Protein AF-A0A9E3FYR3-F1 (afdb_monomer)

Mean predicted aligned error: 5.53 Å

Secondary structure (DSSP, 8-state):
-----PPPPHHHHTTHHHHHHHHHHHHHHHGGG-TTTHHHHTT--GGG-

Radius of gyration: 16.99 Å; Cα contacts (8 Å, |Δi|>4): 17; chains: 1; bounding box: 40×20×47 Å

Foldseek 3Di:
DPPPPDDDDPCVVCVHPVSVVVVVVVVVVPQCVDPVRVVVCVPPDPVVD

Nearest PDB structures (foldseek):
  4xdi-assembly2_B  TM=7.243E-01  e=6.074E-02  Chlamydomonas reinhardtii
  2gkn-assembly1_A  TM=8.305E-01  e=1.216E+00  Mycobacterium tuberculosis
  4l2m-assembly1_A  TM=8.729E-01  e=1.667E+00  Picosynechococcus sp. PCC 7002

Sequence (49 aa):
MTESRTVPTLAEWAGGLEGLRALTKRFYEKVPHDPHLAPVFAQMDPRHA

Solvent-accessible surface area (backbone atoms only — not comparable to full-atom values): 3168 Å² total; per-residue (Å²): 134,83,79,82,75,76,79,75,51,72,49,60,75,50,56,33,71,65,33,50,52,53,52,52,52,54,46,61,70,45,41,72,75,34,88,81,49,20,75,80,52,70,82,60,60,76,88,78,103

Structure (mmCIF, N/CA/C/O backbone):
data_AF-A0A9E3FYR3-F1
#
_entry.id   AF-A0A9E3FYR3-F1
#
loop_
_atom_site.group_PDB
_atom_site.id
_atom_site.type_symbol
_atom_site.label_atom_id
_atom_site.label_alt_id
_atom_site.label_comp_id
_atom_site.label_asym_id
_atom_site.label_entity_id
_atom_site.label_seq_id
_atom_site.pdbx_PDB_ins_code
_atom_site.Cartn_x
_atom_site.Cartn_y
_atom_site.Cartn_z
_atom_site.occupancy
_atom_site.B_iso_or_equiv
_atom_site.auth_seq_id
_atom_site.auth_comp_id
_atom_site.auth_asym_id
_atom_site.auth_atom_id
_atom_site.pdbx_PDB_model_num
ATOM 1 N N . MET A 1 1 ? -28.959 12.079 29.067 1.00 42.31 1 MET A N 1
ATOM 2 C CA . MET A 1 1 ? -27.518 11.780 28.964 1.00 42.31 1 MET A CA 1
ATOM 3 C C . MET A 1 1 ? -27.240 11.462 27.508 1.00 42.31 1 MET A C 1
ATOM 5 O O . MET A 1 1 ? -27.623 10.395 27.055 1.00 42.31 1 MET A O 1
ATOM 9 N N . THR A 1 2 ? -26.728 12.414 26.737 1.00 50.38 2 THR A N 1
ATOM 10 C CA . THR A 1 2 ? -26.386 12.175 25.330 1.00 50.38 2 THR A CA 1
ATOM 11 C C . THR A 1 2 ? -25.062 11.422 25.326 1.00 50.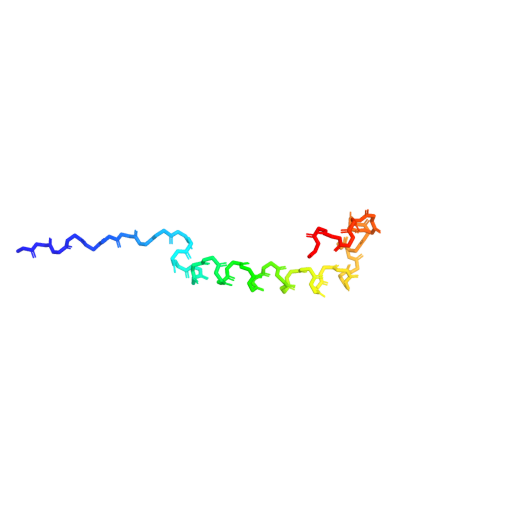38 2 THR A C 1
ATOM 13 O O . THR A 1 2 ? -24.050 11.979 25.742 1.00 50.38 2 THR A O 1
ATOM 16 N N . GLU A 1 3 ? -25.072 10.143 24.954 1.00 62.62 3 GLU A N 1
ATOM 17 C CA . GLU A 1 3 ? -23.839 9.374 24.784 1.00 62.62 3 GLU A CA 1
ATOM 18 C C . GLU A 1 3 ? -22.958 10.079 23.750 1.00 62.62 3 GLU A C 1
ATOM 20 O O . GLU A 1 3 ? -23.358 10.291 22.603 1.00 62.62 3 GLU A O 1
ATOM 25 N N . SER A 1 4 ? -21.753 10.470 24.162 1.00 67.31 4 SER A N 1
ATOM 26 C CA . SER A 1 4 ? -20.722 10.967 23.261 1.00 67.31 4 SER A CA 1
ATOM 27 C C . SER A 1 4 ? -20.228 9.794 22.422 1.00 67.31 4 SER A C 1
ATOM 29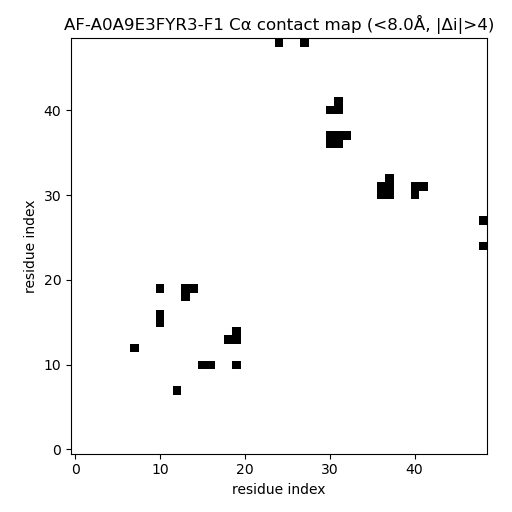 O O . SER A 1 4 ? -19.271 9.111 22.786 1.00 67.31 4 SER A O 1
ATOM 31 N N . ARG A 1 5 ? -20.914 9.511 21.316 1.00 72.31 5 ARG A N 1
ATOM 32 C CA . ARG A 1 5 ? -20.462 8.506 20.361 1.00 72.31 5 ARG A CA 1
ATOM 33 C C . ARG A 1 5 ? -19.191 9.038 19.703 1.00 72.31 5 ARG A C 1
ATOM 35 O O . ARG A 1 5 ? -19.246 9.959 18.891 1.00 72.31 5 ARG A O 1
ATOM 42 N N . THR A 1 6 ? -18.043 8.510 20.115 1.00 87.00 6 THR A N 1
ATOM 43 C CA . THR A 1 6 ? -16.751 8.867 19.534 1.00 87.00 6 THR A CA 1
ATOM 44 C C . THR A 1 6 ? -16.760 8.478 18.061 1.00 87.00 6 THR A C 1
ATOM 46 O O . 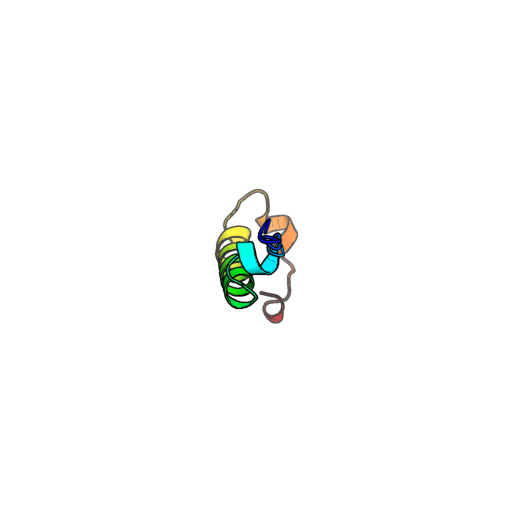THR A 1 6 ? -17.111 7.355 17.697 1.00 87.00 6 THR A O 1
ATOM 49 N N . VAL A 1 7 ? -16.436 9.436 17.192 1.00 92.62 7 VAL A N 1
ATOM 50 C CA . VAL A 1 7 ? -16.254 9.149 15.769 1.00 92.62 7 VAL A CA 1
ATOM 51 C C . VAL A 1 7 ? -14.989 8.298 15.644 1.00 92.62 7 VAL A C 1
ATOM 53 O O . VAL A 1 7 ? -13.941 8.746 16.115 1.00 92.62 7 VAL A O 1
ATOM 56 N N . PRO A 1 8 ? -15.056 7.096 15.042 1.00 94.44 8 PRO A N 1
ATOM 57 C CA . PRO A 1 8 ? -13.868 6.276 14.867 1.00 94.44 8 PRO A CA 1
ATOM 58 C C . PRO A 1 8 ? -12.869 6.962 13.937 1.00 94.44 8 PRO A C 1
ATOM 60 O O . PRO A 1 8 ? -13.239 7.669 12.994 1.00 94.44 8 PRO A O 1
ATOM 63 N N . THR A 1 9 ? -11.593 6.722 14.186 1.00 94.75 9 THR A N 1
ATOM 64 C CA . THR A 1 9 ? -10.505 7.107 13.292 1.00 94.75 9 THR A CA 1
ATOM 65 C C . THR A 1 9 ? -10.620 6.374 11.956 1.00 94.75 9 THR A C 1
ATOM 67 O O . THR A 1 9 ? -11.235 5.311 11.850 1.00 94.75 9 THR A O 1
ATOM 70 N N . LEU A 1 10 ? -9.976 6.905 10.914 1.00 95.31 10 LEU A N 1
ATOM 71 C CA . LEU A 1 10 ? -9.927 6.235 9.611 1.00 95.31 10 LEU A CA 1
ATOM 72 C C . LEU A 1 10 ? -9.351 4.816 9.715 1.00 95.31 10 LEU A C 1
ATOM 74 O O . LEU A 1 10 ? -9.839 3.908 9.050 1.00 95.31 10 LEU A O 1
ATOM 78 N N . ALA A 1 11 ? -8.336 4.625 10.562 1.00 96.19 11 ALA A N 1
ATOM 79 C CA . ALA A 1 11 ? -7.744 3.315 10.785 1.00 96.19 11 ALA A CA 1
ATOM 80 C C . ALA A 1 11 ? -8.771 2.342 11.375 1.00 96.19 11 ALA A C 1
ATOM 82 O O . ALA A 1 11 ? -8.896 1.233 10.877 1.00 96.19 11 A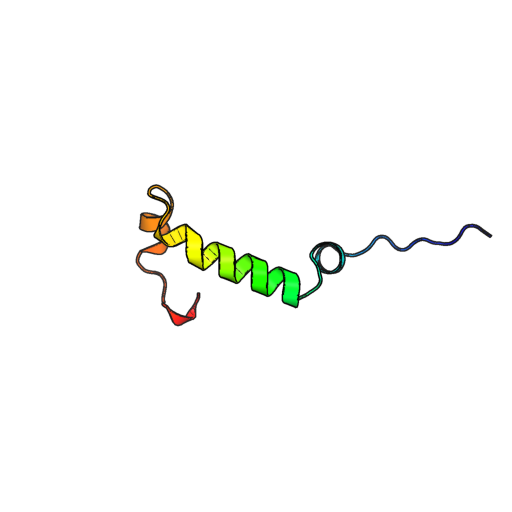LA A O 1
ATOM 83 N N . GLU A 1 12 ? -9.547 2.754 12.379 1.00 96.38 12 GLU A N 1
ATOM 84 C CA . GLU A 1 12 ? -10.594 1.911 12.972 1.00 96.38 12 GLU A CA 1
ATOM 85 C C . GLU A 1 12 ? -11.693 1.569 11.961 1.00 96.38 12 GLU A C 1
ATOM 87 O O . GLU A 1 12 ? -12.080 0.407 11.854 1.00 96.38 12 GLU A O 1
ATOM 92 N N . TRP A 1 13 ? -12.123 2.538 11.148 1.00 96.06 13 TRP A N 1
ATOM 93 C CA . TRP A 1 13 ? -13.045 2.281 10.036 1.00 96.06 13 TRP A CA 1
ATOM 94 C C . TRP A 1 13 ? -12.485 1.293 9.011 1.00 96.06 13 TRP A C 1
ATOM 96 O O . TRP A 1 13 ? -13.228 0.476 8.472 1.00 96.06 13 TRP A O 1
ATOM 106 N N . ALA A 1 14 ? -11.180 1.345 8.753 1.00 96.62 14 ALA A N 1
ATOM 107 C CA . ALA A 1 14 ? -10.498 0.471 7.807 1.00 96.62 14 ALA A CA 1
ATOM 108 C C . ALA A 1 14 ? -10.190 -0.936 8.362 1.00 96.62 14 ALA A C 1
ATOM 110 O O . ALA A 1 14 ? -9.610 -1.746 7.641 1.00 96.62 14 ALA A O 1
ATOM 111 N N . GLY A 1 15 ? -10.560 -1.251 9.611 1.00 96.75 15 GLY A N 1
ATOM 112 C CA . GLY A 1 15 ? -10.240 -2.535 10.255 1.00 96.75 15 GLY A CA 1
ATOM 113 C C . GLY A 1 15 ? -8.881 -2.560 10.968 1.00 96.75 15 GLY A C 1
ATOM 114 O O . GLY A 1 15 ? -8.266 -3.614 11.124 1.00 96.75 15 GLY A O 1
ATOM 115 N N . GLY A 1 16 ? -8.394 -1.397 11.391 1.00 97.25 16 GLY A N 1
ATOM 116 C CA . GLY A 1 16 ? -7.117 -1.218 12.071 1.00 97.25 16 GLY A CA 1
ATOM 117 C C . GLY A 1 16 ? -5.907 -1.421 11.158 1.00 97.25 16 GLY A C 1
ATOM 118 O O . GLY A 1 16 ? -5.994 -1.385 9.929 1.00 97.25 16 GLY A O 1
ATOM 119 N N . LEU A 1 17 ? -4.745 -1.644 11.778 1.00 96.75 17 LEU A N 1
ATOM 120 C CA . LEU A 1 17 ? -3.486 -1.865 11.061 1.00 96.75 17 LEU A CA 1
ATOM 121 C C . LEU A 1 17 ? -3.551 -3.089 10.138 1.00 96.75 17 LEU A C 1
ATOM 123 O O . 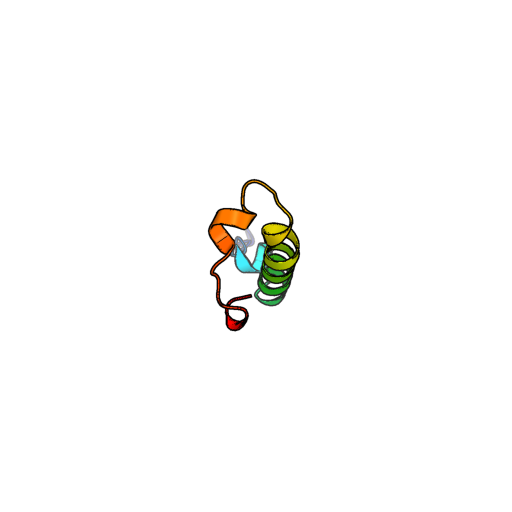LEU A 1 17 ? -3.034 -3.039 9.027 1.00 96.75 17 LEU A O 1
ATOM 127 N N . GLU A 1 18 ? -4.208 -4.165 10.569 1.00 9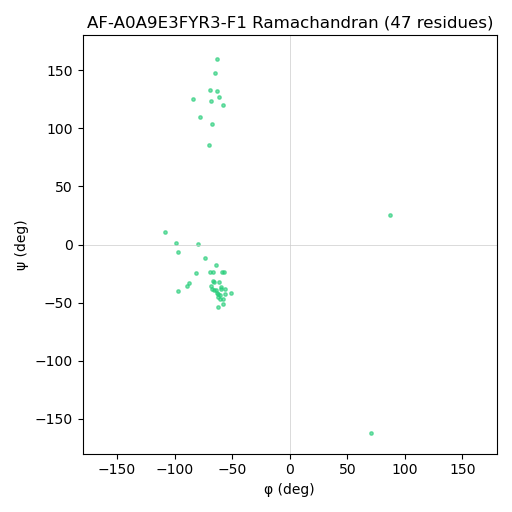7.88 18 GLU A N 1
ATOM 128 C CA . GLU A 1 18 ? -4.321 -5.394 9.777 1.00 97.88 18 GLU A CA 1
ATOM 129 C C . GLU A 1 18 ? -5.172 -5.196 8.519 1.00 97.88 18 GLU A C 1
ATOM 131 O O . GLU A 1 18 ? -4.802 -5.676 7.445 1.00 97.88 18 GLU A O 1
ATOM 136 N N . GLY A 1 19 ? -6.253 -4.414 8.609 1.00 98.00 19 GLY A N 1
ATOM 137 C CA . GLY A 1 19 ? -7.034 -4.018 7.437 1.00 98.00 19 GLY A CA 1
ATOM 138 C C . GLY A 1 19 ? -6.202 -3.222 6.429 1.00 98.00 19 GLY A C 1
ATOM 139 O O . GLY A 1 19 ? -6.212 -3.521 5.233 1.00 98.00 19 GLY A O 1
ATOM 140 N N . LEU A 1 20 ? -5.392 -2.276 6.913 1.00 97.62 20 LEU A N 1
ATOM 141 C CA . LEU A 1 20 ? -4.473 -1.509 6.069 1.00 97.62 20 LEU A CA 1
ATOM 142 C C . LEU A 1 20 ? -3.366 -2.386 5.461 1.00 97.62 20 LEU A C 1
ATOM 144 O O . LEU A 1 20 ? -3.060 -2.236 4.281 1.00 97.62 20 LEU A O 1
ATOM 148 N N . ARG A 1 21 ? -2.804 -3.350 6.204 1.00 96.12 21 ARG A N 1
ATOM 149 C CA . ARG A 1 21 ? -1.831 -4.319 5.660 1.00 96.12 21 ARG A CA 1
ATOM 150 C C . ARG A 1 21 ? -2.438 -5.154 4.540 1.00 96.12 21 ARG A C 1
ATOM 152 O O . ARG A 1 21 ? -1.817 -5.313 3.490 1.00 96.12 21 ARG A O 1
ATOM 159 N N . ALA A 1 22 ? -3.646 -5.675 4.749 1.00 97.19 22 ALA A N 1
ATOM 160 C CA . ALA A 1 22 ? -4.344 -6.461 3.741 1.00 97.19 22 ALA A CA 1
ATOM 161 C C . ALA A 1 22 ? -4.637 -5.625 2.486 1.00 97.19 22 ALA A C 1
ATOM 163 O O . ALA A 1 22 ? -4.410 -6.100 1.372 1.00 97.19 22 ALA A O 1
ATOM 164 N N . LEU A 1 23 ? -5.076 -4.374 2.660 1.00 97.19 23 LEU A N 1
ATOM 165 C CA . LEU A 1 23 ? -5.294 -3.431 1.565 1.00 97.19 23 LEU A CA 1
ATOM 166 C C . LEU A 1 23 ? -4.013 -3.210 0.750 1.00 97.19 23 LEU A C 1
ATOM 168 O O . LEU A 1 23 ? -4.029 -3.384 -0.469 1.00 97.19 23 LEU A O 1
ATOM 172 N N . THR A 1 24 ? -2.901 -2.889 1.412 1.00 95.31 24 THR A N 1
ATOM 173 C CA . THR A 1 24 ? -1.615 -2.636 0.746 1.00 95.31 24 THR A CA 1
ATOM 174 C C . THR A 1 24 ? -1.087 -3.881 0.034 1.00 95.31 24 THR A C 1
ATOM 176 O O . THR A 1 24 ? -0.638 -3.789 -1.106 1.00 95.31 24 THR A O 1
ATOM 179 N N . LYS A 1 25 ? -1.234 -5.071 0.631 1.00 95.50 25 LYS A N 1
ATOM 180 C CA . LYS A 1 25 ? -0.889 -6.338 -0.032 1.00 95.50 25 LYS A CA 1
ATOM 181 C C . LYS A 1 25 ? -1.667 -6.519 -1.336 1.00 95.50 25 LYS A C 1
ATOM 183 O O . LYS A 1 25 ? -1.084 -6.835 -2.367 1.00 95.50 25 LYS A O 1
ATOM 188 N N . ARG A 1 26 ? -2.985 -6.279 -1.325 1.00 97.50 26 ARG A N 1
ATOM 189 C CA . ARG A 1 26 ? -3.814 -6.369 -2.541 1.00 97.50 26 ARG A CA 1
ATOM 190 C C . ARG A 1 26 ? -3.455 -5.314 -3.585 1.00 97.50 26 ARG A C 1
ATOM 192 O O . ARG A 1 26 ? -3.603 -5.584 -4.773 1.00 97.50 26 ARG A O 1
ATOM 199 N N . PHE A 1 27 ? -3.015 -4.132 -3.163 1.00 95.88 27 PHE A N 1
ATOM 200 C CA . PHE A 1 27 ? -2.525 -3.100 -4.073 1.00 95.88 27 PHE A CA 1
ATOM 201 C C . PHE A 1 27 ? -1.288 -3.591 -4.834 1.00 95.88 27 PHE A C 1
ATOM 203 O O . PHE A 1 27 ? -1.319 -3.636 -6.064 1.00 95.88 27 PHE A O 1
ATOM 210 N N . TYR A 1 28 ? -0.257 -4.059 -4.128 1.00 93.56 28 TYR A N 1
ATOM 211 C CA . TYR A 1 28 ? 0.968 -4.542 -4.773 1.00 93.56 28 TYR A CA 1
ATOM 212 C C . TYR A 1 28 ? 0.793 -5.849 -5.547 1.00 93.56 28 TYR A C 1
ATOM 214 O O . TYR A 1 28 ? 1.515 -6.078 -6.510 1.00 93.56 28 TYR A O 1
ATOM 222 N N . GLU A 1 29 ? -0.209 -6.666 -5.217 1.00 94.31 29 GLU A N 1
ATOM 223 C CA . GLU A 1 29 ? -0.602 -7.801 -6.061 1.00 94.31 29 GLU A CA 1
ATOM 224 C C . GLU A 1 29 ? -1.189 -7.364 -7.411 1.00 94.31 29 GLU A C 1
ATOM 226 O O . GLU A 1 29 ? -1.065 -8.097 -8.383 1.00 94.31 29 GLU A O 1
ATOM 231 N N . LYS A 1 30 ? -1.861 -6.210 -7.493 1.00 96.44 30 LYS A N 1
ATOM 232 C CA . LYS A 1 30 ? -2.602 -5.794 -8.698 1.00 96.44 30 LYS A CA 1
ATOM 233 C C . LYS A 1 30 ? -1.821 -4.843 -9.595 1.00 96.44 30 LYS A C 1
ATOM 235 O O . LYS A 1 30 ? -1.888 -4.965 -10.813 1.00 96.44 30 LYS A O 1
ATOM 240 N N . VAL A 1 31 ? -1.100 -3.896 -9.004 1.00 95.31 31 VAL A N 1
ATOM 241 C CA . VAL A 1 31 ? -0.433 -2.796 -9.719 1.00 95.31 31 VAL A CA 1
ATOM 242 C C . VAL A 1 31 ? 0.537 -3.254 -10.817 1.00 95.31 31 VAL A C 1
ATOM 244 O O . VAL A 1 31 ? 0.470 -2.688 -11.906 1.00 95.31 31 VAL A O 1
ATOM 247 N N . PRO A 1 32 ? 1.382 -4.287 -10.622 1.00 92.38 32 PRO A N 1
ATOM 248 C CA . PRO A 1 32 ? 2.286 -4.758 -11.675 1.00 92.38 32 PRO A CA 1
ATOM 249 C C . PRO A 1 32 ? 1.570 -5.336 -12.904 1.00 92.38 32 PRO A C 1
ATOM 251 O O . PRO A 1 32 ? 2.183 -5.485 -13.957 1.00 92.38 32 PRO A O 1
ATOM 254 N N . HIS A 1 33 ? 0.287 -5.686 -12.770 1.00 94.56 33 HIS A N 1
ATOM 255 C CA . HIS A 1 33 ? -0.536 -6.234 -13.848 1.00 94.56 33 HIS A CA 1
ATOM 256 C C . HIS A 1 33 ? -1.407 -5.179 -14.539 1.00 94.56 33 HIS A C 1
ATOM 258 O O . HIS A 1 33 ? -2.061 -5.492 -15.533 1.00 94.56 33 HIS A O 1
ATOM 264 N N . ASP A 1 34 ? -1.432 -3.945 -14.036 1.00 97.69 34 ASP A N 1
ATOM 265 C CA . ASP A 1 34 ? -2.154 -2.853 -14.676 1.00 97.69 34 ASP A CA 1
ATOM 266 C C . ASP A 1 34 ? -1.282 -2.221 -15.779 1.00 97.69 34 ASP A C 1
ATOM 268 O O . ASP A 1 34 ? -0.159 -1.797 -15.501 1.00 97.69 34 ASP A O 1
ATOM 272 N N . PRO A 1 35 ? -1.761 -2.127 -17.033 1.00 97.44 35 PRO A N 1
ATOM 273 C CA . PRO A 1 35 ? -0.940 -1.679 -18.159 1.00 97.44 35 PRO A CA 1
ATOM 274 C C . PRO A 1 35 ? -0.519 -0.206 -18.068 1.00 97.44 35 PRO A C 1
ATOM 276 O O . PRO A 1 35 ? 0.480 0.179 -18.675 1.00 97.44 35 PRO A O 1
ATOM 279 N N . HIS A 1 36 ? -1.258 0.622 -17.329 1.00 97.06 36 HIS A N 1
ATOM 280 C CA . HIS A 1 36 ? -0.936 2.033 -17.145 1.00 97.06 36 HIS A CA 1
ATOM 281 C C . HIS A 1 36 ? -0.025 2.257 -15.941 1.00 97.06 36 HIS A C 1
ATOM 283 O O . HIS A 1 36 ? 0.839 3.132 -15.983 1.00 97.06 36 HIS A O 1
ATOM 289 N N . LEU A 1 37 ? -0.200 1.474 -14.876 1.00 96.00 37 LEU A N 1
ATOM 290 C CA . LEU A 1 37 ? 0.581 1.633 -13.652 1.00 96.00 37 LEU A CA 1
ATOM 291 C C . LEU A 1 37 ? 1.891 0.845 -13.682 1.00 96.00 37 LEU A C 1
ATOM 293 O O . LEU A 1 37 ? 2.884 1.332 -13.148 1.00 96.00 37 LEU A O 1
ATOM 297 N N . ALA A 1 38 ? 1.951 -0.316 -14.336 1.00 95.56 38 ALA A N 1
ATOM 298 C CA . ALA A 1 38 ? 3.144 -1.164 -14.343 1.00 95.56 38 ALA A CA 1
ATOM 299 C C . ALA A 1 38 ? 4.444 -0.425 -14.733 1.00 95.56 38 ALA A C 1
ATOM 301 O O . ALA A 1 38 ? 5.442 -0.620 -14.036 1.00 95.56 38 ALA A O 1
ATOM 302 N N . PRO A 1 39 ? 4.477 0.476 -15.743 1.00 96.75 39 PRO A N 1
ATOM 303 C CA . PRO A 1 39 ? 5.692 1.224 -16.077 1.00 96.75 39 PRO A CA 1
ATOM 304 C C . 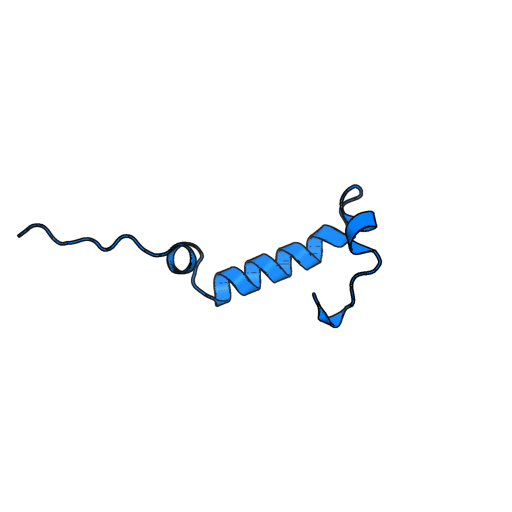PRO A 1 39 ? 6.200 2.121 -14.940 1.00 96.75 39 PRO A C 1
ATOM 306 O O . PRO A 1 39 ? 7.407 2.292 -14.793 1.00 96.75 39 PRO A O 1
ATOM 309 N N . VAL A 1 40 ? 5.299 2.667 -14.116 1.00 94.50 40 VAL A N 1
ATOM 310 C CA . VAL A 1 40 ? 5.650 3.532 -12.976 1.00 94.50 40 VAL A CA 1
ATOM 311 C C . VAL A 1 40 ? 6.354 2.731 -11.880 1.00 94.50 40 VAL A C 1
ATOM 313 O O . VAL A 1 40 ? 7.280 3.227 -11.243 1.00 94.50 40 VAL A O 1
ATOM 316 N N . PHE A 1 41 ? 5.947 1.476 -11.686 1.00 92.69 41 PHE A N 1
ATOM 317 C CA . PHE A 1 41 ? 6.462 0.599 -10.631 1.00 92.69 41 PHE A CA 1
ATOM 318 C C . PHE A 1 41 ? 7.545 -0.373 -11.118 1.00 92.69 41 PHE A C 1
ATOM 320 O O . PHE A 1 41 ? 8.069 -1.149 -10.323 1.00 92.69 41 PHE A O 1
ATOM 327 N N . ALA A 1 42 ? 7.925 -0.318 -12.397 1.00 92.25 42 ALA A N 1
ATOM 328 C CA . ALA A 1 42 ? 8.822 -1.288 -13.029 1.00 92.25 42 ALA A CA 1
ATOM 329 C C . ALA A 1 42 ? 10.212 -1.394 -12.371 1.00 92.25 42 ALA A C 1
ATOM 331 O O . ALA A 1 42 ? 10.879 -2.415 -12.510 1.00 92.25 42 ALA A O 1
ATOM 332 N N . GLN A 1 43 ? 10.655 -0.350 -11.665 1.00 92.06 43 GLN A N 1
ATOM 333 C CA . GLN A 1 43 ? 11.957 -0.294 -10.986 1.00 92.06 43 GLN A CA 1
ATOM 334 C C . GLN A 1 43 ? 11.848 -0.363 -9.456 1.00 92.06 43 GLN A C 1
ATOM 336 O O . GLN A 1 43 ? 12.825 -0.104 -8.754 1.00 92.06 43 GLN A O 1
ATOM 341 N N . MET A 1 44 ? 10.668 -0.679 -8.923 1.00 90.00 44 MET A N 1
ATOM 342 C CA . MET A 1 44 ? 10.464 -0.766 -7.483 1.00 90.00 44 MET A CA 1
ATOM 343 C C . MET A 1 44 ? 11.214 -1.968 -6.894 1.00 90.00 44 MET A C 1
ATOM 345 O O . MET A 1 44 ? 11.135 -3.081 -7.412 1.00 90.00 44 MET A O 1
ATOM 349 N N . ASP A 1 45 ? 11.929 -1.745 -5.789 1.00 88.62 45 ASP A N 1
ATOM 350 C CA . ASP A 1 45 ? 12.619 -2.815 -5.065 1.00 88.62 45 ASP A CA 1
ATOM 351 C C . ASP A 1 45 ? 11.589 -3.830 -4.526 1.00 88.62 45 ASP A C 1
ATOM 353 O O . ASP A 1 45 ? 10.620 -3.414 -3.883 1.00 88.62 45 ASP A O 1
ATOM 357 N N . PRO A 1 46 ? 11.788 -5.148 -4.719 1.00 81.50 46 PRO A N 1
ATOM 358 C CA . PRO A 1 46 ? 10.870 -6.165 -4.210 1.00 81.50 46 PRO A CA 1
ATOM 359 C C . PRO A 1 46 ? 10.641 -6.114 -2.694 1.00 81.50 46 PRO A C 1
ATOM 361 O O . PRO A 1 46 ? 9.609 -6.577 -2.227 1.00 81.50 46 PRO A O 1
ATOM 364 N N . ARG A 1 47 ? 11.573 -5.546 -1.915 1.00 85.69 47 ARG A N 1
ATOM 365 C CA . ARG A 1 47 ? 11.435 -5.362 -0.458 1.00 85.69 47 ARG A CA 1
ATOM 366 C C . ARG A 1 47 ? 10.456 -4.250 -0.074 1.00 85.69 47 ARG A C 1
ATOM 368 O O . ARG A 1 47 ? 10.157 -4.104 1.107 1.00 85.69 47 ARG A O 1
ATO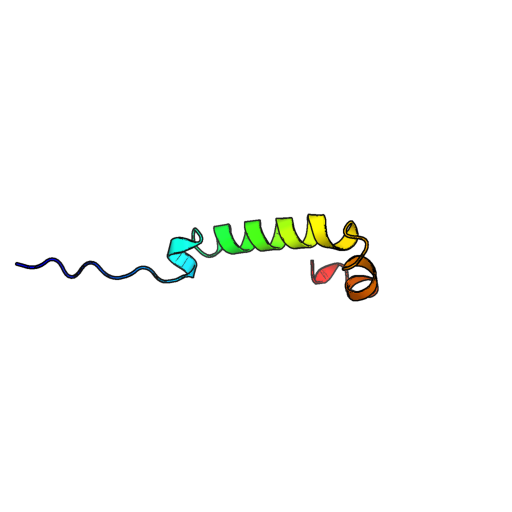M 375 N N . HIS A 1 48 ? 10.025 -3.428 -1.030 1.00 83.44 48 HIS A N 1
ATOM 376 C CA . HIS A 1 48 ? 9.031 -2.379 -0.805 1.00 83.44 48 HIS A CA 1
ATOM 377 C C . HIS A 1 48 ? 7.587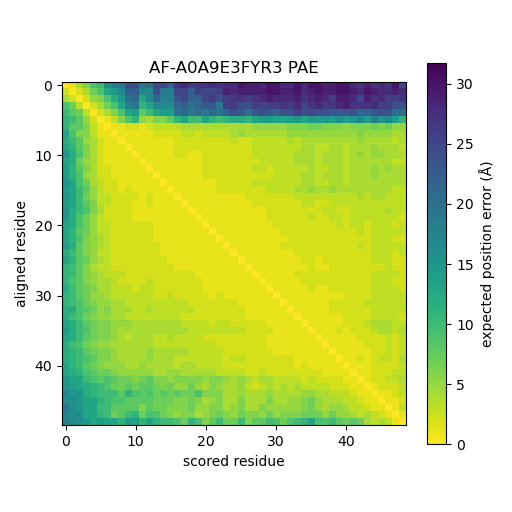 -2.909 -0.826 1.00 83.44 48 HIS A C 1
ATOM 379 O O . HIS A 1 48 ? 6.704 -2.270 -0.253 1.00 83.44 48 HIS A O 1
ATOM 385 N N . ALA A 1 49 ? 7.358 -4.039 -1.501 1.00 75.75 49 ALA A N 1
ATOM 386 C CA . ALA A 1 49 ? 6.044 -4.652 -1.687 1.00 75.75 49 ALA A CA 1
ATOM 387 C C . ALA A 1 49 ? 5.613 -5.525 -0.497 1.00 75.75 49 ALA A C 1
ATOM 389 O O . ALA A 1 49 ? 6.492 -6.138 0.153 1.00 75.75 49 ALA A O 1
#

pLDDT: mean 90.34, std 12.0, range [42.31, 98.0]